Protein AF-A0A3N5X330-F1 (afdb_monomer_lite)

Radius of gyration: 20.73 Å; chains: 1; bounding box: 50×59×48 Å

Foldseek 3Di:
DDDDLVRVLCVVCVVVVNNVCPPHDSVNSSVVVVVVVLVVCLVPVPPPPDDDDDDDAQDFKDFADPPDDDDPFDDDPSHTAAEDEPVRQCVVPVPQVRAADDFHHWYCPDPDNGMIGTGHGHHDDPDPDDDDDDDDDDDDPDPPPDDVPDDDDDDDDDDDPDD

Secondary structure (DSSP, 8-state):
-PPPHHHHHHHHHHHHT-TT-SSS-HHHHHHHHHHHHHHHHHHH----S--PPPP-TT--EEEPPTT-------EETTEEPEE--HHHHHHH-TTTTT-BSS--EEE-SSS-TTEEEEESBPP--S--------S--PPPS-STT--TT--S-SS-PPP-TT-

pLDDT: mean 78.52, std 21.02, range [30.45, 97.88]

Structure (mmCIF, N/CA/C/O backbone):
data_AF-A0A3N5X330-F1
#
_entry.id   AF-A0A3N5X330-F1
#
loop_
_atom_site.group_PDB
_atom_site.id
_atom_site.type_symbol
_atom_site.label_atom_id
_atom_site.label_alt_id
_atom_site.label_comp_id
_atom_site.label_asym_id
_atom_site.label_entity_id
_atom_site.label_seq_id
_atom_site.pdbx_PDB_ins_code
_atom_site.Cartn_x
_atom_site.Cartn_y
_atom_site.Cartn_z
_atom_site.occupancy
_atom_site.B_iso_or_equiv
_atom_site.auth_seq_id
_atom_site.auth_comp_id
_atom_site.auth_asym_id
_atom_site.auth_atom_id
_atom_site.pdbx_PDB_model_num
ATOM 1 N N . MET A 1 1 ? 16.629 -20.108 -6.689 1.00 65.19 1 MET A N 1
ATOM 2 C CA . MET A 1 1 ? 17.130 -18.739 -6.446 1.00 65.19 1 MET A CA 1
ATOM 3 C C . MET A 1 1 ? 16.059 -17.773 -6.936 1.00 65.19 1 MET A C 1
ATOM 5 O O . MET A 1 1 ? 15.653 -17.908 -8.088 1.00 65.19 1 MET A O 1
ATOM 9 N N . ALA A 1 2 ? 15.526 -16.904 -6.072 1.00 79.00 2 ALA A N 1
ATOM 10 C CA . ALA A 1 2 ? 14.508 -15.931 -6.476 1.00 79.00 2 ALA A CA 1
ATOM 11 C C . ALA A 1 2 ? 15.116 -14.940 -7.482 1.00 79.00 2 ALA A C 1
ATOM 13 O O . ALA A 1 2 ? 16.243 -14.480 -7.296 1.00 79.00 2 ALA A O 1
ATOM 14 N N . LYS A 1 3 ? 14.410 -14.654 -8.580 1.00 87.56 3 LYS A N 1
ATOM 15 C CA . LYS A 1 3 ? 14.860 -13.654 -9.558 1.00 87.56 3 LYS A CA 1
ATOM 16 C C . LYS A 1 3 ? 14.575 -12.264 -9.002 1.00 87.56 3 LYS A C 1
ATOM 18 O O . LYS A 1 3 ? 13.489 -12.033 -8.481 1.00 87.56 3 LYS A O 1
ATOM 23 N N . SER A 1 4 ? 15.521 -11.338 -9.155 1.00 92.94 4 SER A N 1
ATOM 24 C CA . SER A 1 4 ? 15.270 -9.938 -8.809 1.00 92.94 4 SER A CA 1
ATOM 25 C C . SER A 1 4 ? 14.202 -9.333 -9.724 1.00 92.94 4 SER A C 1
ATOM 27 O O . SER A 1 4 ? 14.041 -9.757 -10.874 1.00 92.94 4 SER A O 1
ATOM 29 N N . ARG A 1 5 ? 13.504 -8.304 -9.235 1.00 91.19 5 ARG A N 1
ATOM 30 C CA . ARG A 1 5 ? 12.479 -7.577 -9.999 1.00 91.19 5 ARG A CA 1
ATOM 31 C C . ARG A 1 5 ? 13.014 -7.048 -11.334 1.00 91.19 5 ARG A C 1
ATOM 33 O O . ARG A 1 5 ? 12.440 -7.334 -12.379 1.00 91.19 5 ARG A O 1
ATOM 40 N N . LEU A 1 6 ? 14.195 -6.425 -11.315 1.00 93.88 6 LEU A N 1
ATOM 41 C CA . LEU A 1 6 ? 14.893 -5.955 -12.518 1.00 93.88 6 LEU A CA 1
ATOM 42 C C . LEU A 1 6 ? 15.171 -7.086 -13.527 1.00 93.88 6 LEU A C 1
ATOM 44 O O . LEU A 1 6 ? 15.053 -6.903 -14.741 1.00 93.88 6 LEU A O 1
ATOM 48 N N . THR A 1 7 ? 15.505 -8.285 -13.034 1.00 96.31 7 THR A N 1
ATOM 49 C CA . THR A 1 7 ? 15.717 -9.463 -13.890 1.00 96.31 7 THR A CA 1
ATOM 50 C C . THR A 1 7 ? 14.420 -9.899 -14.569 1.00 96.31 7 THR A C 1
ATOM 52 O O . THR A 1 7 ? 14.443 -10.269 -15.744 1.00 96.31 7 THR A O 1
ATOM 55 N N . LEU A 1 8 ? 13.294 -9.868 -13.851 1.00 95.88 8 LEU A N 1
ATOM 56 C CA . LEU A 1 8 ? 11.980 -10.200 -14.404 1.00 95.88 8 LEU A CA 1
ATOM 57 C C . LEU A 1 8 ? 11.537 -9.167 -15.442 1.00 95.88 8 LEU A C 1
ATOM 59 O O . LEU A 1 8 ? 11.194 -9.558 -16.555 1.00 95.88 8 LEU A O 1
ATOM 63 N N . GLN A 1 9 ? 11.644 -7.874 -15.132 1.00 96.81 9 GLN A N 1
ATOM 64 C CA . GLN A 1 9 ? 11.350 -6.781 -16.064 1.00 96.81 9 GLN A CA 1
ATOM 65 C C . GLN A 1 9 ? 12.150 -6.923 -17.367 1.00 96.81 9 GLN A C 1
ATOM 67 O O . GLN A 1 9 ? 11.576 -6.942 -18.456 1.00 96.81 9 GLN A O 1
ATOM 72 N N . THR A 1 10 ? 13.467 -7.134 -17.266 1.00 96.94 10 THR A N 1
ATOM 73 C CA . THR A 1 10 ? 14.341 -7.340 -18.435 1.00 96.94 10 THR A CA 1
ATOM 74 C C . THR A 1 10 ? 13.908 -8.552 -19.268 1.00 96.94 10 THR A C 1
ATOM 76 O O . THR A 1 10 ? 13.980 -8.534 -20.497 1.00 96.94 10 THR A O 1
ATOM 79 N N . GLN A 1 11 ? 13.456 -9.631 -18.620 1.00 97.25 11 GLN A N 1
ATOM 80 C CA . GLN A 1 11 ? 12.961 -10.823 -19.312 1.00 97.25 11 GLN A CA 1
ATOM 81 C C . GLN A 1 11 ? 11.627 -10.574 -20.020 1.00 97.25 11 GLN A C 1
ATOM 83 O O . GLN A 1 11 ? 11.446 -11.079 -21.127 1.00 97.25 11 GLN A O 1
ATOM 88 N N . VAL A 1 12 ? 10.721 -9.803 -19.415 1.00 96.69 12 VAL A N 1
ATOM 89 C CA . VAL A 1 12 ? 9.441 -9.425 -20.027 1.00 96.69 12 VAL A CA 1
ATOM 90 C C . VAL A 1 12 ? 9.676 -8.556 -21.258 1.00 96.69 12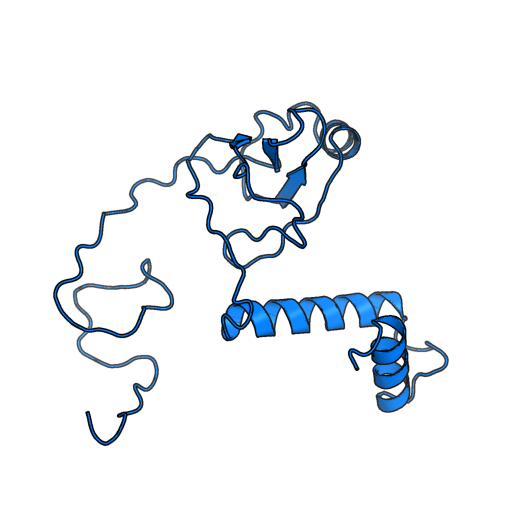 VAL A C 1
ATOM 92 O O . VAL A 1 12 ? 9.249 -8.942 -22.342 1.00 96.69 12 VAL A O 1
ATOM 95 N N . LEU A 1 13 ? 10.448 -7.470 -21.137 1.00 96.50 13 LEU A N 1
ATOM 96 C CA . LEU A 1 13 ? 10.772 -6.584 -22.265 1.00 96.50 13 LEU A CA 1
ATOM 97 C C . LEU A 1 13 ? 11.444 -7.342 -23.417 1.00 96.50 13 LEU A C 1
ATOM 99 O O . LEU A 1 13 ? 11.105 -7.151 -24.582 1.00 96.50 13 LEU A O 1
ATOM 103 N N . ARG A 1 14 ? 12.340 -8.286 -23.100 1.00 97.88 14 ARG A N 1
ATOM 104 C CA . ARG A 1 14 ? 12.950 -9.164 -24.106 1.00 97.88 14 ARG A CA 1
ATOM 105 C C . ARG A 1 14 ? 11.929 -10.045 -24.823 1.00 97.88 14 ARG A C 1
ATOM 107 O O . ARG A 1 14 ? 12.042 -10.222 -26.030 1.00 97.88 14 ARG A O 1
ATOM 114 N N . ARG A 1 15 ? 10.955 -10.612 -24.105 1.00 97.50 15 ARG A N 1
ATOM 115 C CA . ARG A 1 15 ? 9.898 -11.451 -24.700 1.00 97.50 15 ARG A CA 1
ATOM 116 C C . ARG A 1 15 ? 8.916 -10.648 -25.546 1.00 97.50 15 ARG A C 1
ATOM 118 O O . ARG A 1 15 ? 8.412 -11.182 -26.525 1.00 97.50 15 ARG A O 1
ATOM 125 N N . LEU A 1 16 ? 8.681 -9.392 -25.182 1.00 96.75 16 LEU A N 1
ATOM 126 C CA . LEU A 1 16 ? 7.878 -8.451 -25.962 1.00 96.75 16 LEU A CA 1
ATOM 127 C C . LEU A 1 16 ? 8.627 -7.904 -27.190 1.00 96.75 16 LEU A C 1
ATOM 129 O O . LEU A 1 16 ? 8.013 -7.263 -28.033 1.00 96.75 16 LEU A O 1
ATOM 133 N N . GLY A 1 17 ? 9.935 -8.158 -27.308 1.00 97.62 17 GLY A N 1
ATOM 134 C CA . GLY A 1 17 ? 10.764 -7.618 -28.387 1.00 97.62 17 GLY A CA 1
ATOM 135 C C . GLY A 1 17 ? 11.094 -6.131 -28.232 1.00 97.62 17 GLY A C 1
ATOM 136 O O . GLY A 1 17 ? 11.574 -5.523 -29.181 1.00 97.62 17 GLY A O 1
ATOM 137 N N . ASP A 1 18 ? 10.880 -5.552 -27.047 1.00 97.38 18 ASP A N 1
ATOM 138 C CA . ASP A 1 18 ? 11.038 -4.120 -26.781 1.00 97.38 18 ASP A CA 1
ATOM 139 C C . ASP A 1 18 ? 12.134 -3.842 -25.742 1.00 97.38 18 ASP A C 1
ATOM 141 O O . ASP A 1 18 ? 11.959 -3.134 -24.754 1.00 97.38 18 ASP A O 1
ATOM 145 N N . THR A 1 19 ? 13.319 -4.422 -25.941 1.00 96.56 19 THR A N 1
ATOM 146 C CA . THR A 1 19 ? 14.456 -4.204 -25.026 1.00 96.56 19 THR A CA 1
ATOM 147 C C . THR A 1 19 ? 14.945 -2.756 -25.002 1.00 96.56 19 THR A C 1
ATOM 149 O O . THR A 1 19 ? 15.630 -2.370 -24.059 1.00 96.56 19 THR A O 1
ATOM 152 N N . ALA A 1 20 ? 14.619 -1.973 -26.035 1.00 96.62 20 ALA A N 1
ATOM 153 C CA . ALA A 1 20 ? 14.934 -0.551 -26.123 1.00 96.62 20 ALA A CA 1
ATOM 154 C C . ALA A 1 20 ? 13.900 0.344 -25.416 1.00 96.62 20 ALA A C 1
ATOM 156 O O . ALA A 1 20 ? 14.135 1.546 -25.334 1.00 96.62 20 ALA A O 1
ATOM 157 N N . GLN A 1 21 ? 12.797 -0.226 -24.904 1.00 96.69 21 GLN A N 1
ATOM 158 C CA . GLN A 1 21 ? 11.701 0.506 -24.255 1.00 96.69 21 GLN A CA 1
ATOM 159 C C . GLN A 1 21 ? 11.099 1.594 -25.158 1.00 96.69 21 GLN A C 1
ATOM 161 O O . GLN A 1 21 ? 10.858 2.725 -24.742 1.00 96.69 21 GLN A O 1
ATOM 166 N N . SER A 1 22 ? 10.919 1.256 -26.434 1.00 97.12 22 SER A N 1
ATOM 167 C CA . SER A 1 22 ? 10.370 2.142 -27.463 1.00 97.12 22 SER A CA 1
ATOM 168 C C . SER A 1 22 ? 8.845 2.239 -27.418 1.00 97.12 22 SER A C 1
ATOM 170 O O . SER A 1 22 ? 8.289 3.243 -27.859 1.00 97.12 22 SER A O 1
ATOM 172 N N . ILE A 1 23 ? 8.182 1.208 -26.889 1.00 97.44 23 ILE A N 1
ATOM 173 C CA . ILE A 1 23 ? 6.727 1.127 -26.740 1.00 97.44 23 ILE A CA 1
ATOM 174 C C . ILE A 1 23 ? 6.371 1.082 -25.254 1.00 97.44 23 ILE A C 1
ATOM 176 O O . ILE A 1 23 ? 5.531 1.853 -24.805 1.00 97.44 23 ILE A O 1
ATOM 180 N N . TRP A 1 24 ? 7.033 0.203 -24.501 1.00 96.75 24 TRP A N 1
ATOM 181 C CA . TRP A 1 24 ? 6.781 -0.062 -23.091 1.00 96.75 24 TRP A CA 1
ATOM 182 C C . TRP A 1 24 ? 7.941 0.434 -22.247 1.00 96.75 24 TRP A C 1
ATOM 184 O O . TRP A 1 24 ? 9.089 0.013 -22.417 1.00 96.75 24 TRP A O 1
ATOM 194 N N . THR A 1 25 ? 7.639 1.282 -21.272 1.00 97.06 25 THR A N 1
ATOM 195 C CA . THR A 1 25 ? 8.659 1.715 -20.314 1.00 97.06 25 THR A CA 1
ATOM 196 C C . THR A 1 25 ? 8.889 0.644 -19.250 1.00 97.06 25 THR A C 1
ATOM 198 O O . THR A 1 25 ? 7.996 -0.134 -18.911 1.00 97.06 25 THR A O 1
ATOM 201 N N . GLY A 1 26 ? 10.084 0.615 -18.659 1.00 94.75 26 GLY A N 1
ATOM 202 C CA . GLY A 1 26 ? 10.360 -0.267 -17.525 1.00 94.75 26 GLY A CA 1
ATOM 203 C C . GLY A 1 26 ? 9.383 -0.046 -16.364 1.00 94.75 26 GLY A C 1
ATOM 204 O O . GLY A 1 26 ? 8.867 -1.015 -15.807 1.00 94.75 26 GLY A O 1
ATOM 205 N N . ALA A 1 27 ? 9.071 1.216 -16.051 1.00 95.00 27 ALA A N 1
ATOM 206 C CA . ALA A 1 27 ? 8.141 1.574 -14.981 1.00 95.00 27 ALA A CA 1
ATOM 207 C C . ALA A 1 27 ? 6.737 0.992 -15.210 1.00 95.00 27 ALA A C 1
ATOM 209 O O . ALA A 1 27 ? 6.131 0.455 -14.289 1.00 95.00 27 ALA A O 1
ATOM 210 N N . GLU A 1 28 ? 6.244 1.036 -16.445 1.00 96.25 28 GLU A N 1
ATOM 211 C CA . GLU A 1 28 ? 4.949 0.464 -16.814 1.00 96.25 28 GLU A CA 1
ATOM 212 C C . GLU A 1 28 ? 4.936 -1.066 -16.681 1.00 96.25 28 GLU A C 1
ATOM 214 O O . GLU A 1 28 ? 4.032 -1.636 -16.072 1.00 96.25 28 GLU A O 1
ATOM 219 N N . ILE A 1 29 ? 5.990 -1.746 -17.144 1.00 96.81 29 ILE A N 1
ATOM 220 C CA . ILE A 1 29 ? 6.134 -3.196 -16.941 1.00 96.81 29 ILE A CA 1
ATOM 221 C C . ILE A 1 29 ? 6.196 -3.551 -15.452 1.00 96.81 29 ILE A C 1
ATOM 223 O O . ILE A 1 29 ? 5.651 -4.576 -15.041 1.00 96.81 29 ILE A O 1
ATOM 227 N N . ASP A 1 30 ? 6.837 -2.720 -14.630 1.00 95.06 30 ASP A N 1
ATOM 228 C CA . ASP A 1 30 ? 6.867 -2.921 -13.183 1.00 95.06 30 ASP A CA 1
ATOM 229 C C . ASP A 1 30 ? 5.474 -2.830 -12.555 1.00 95.06 30 ASP A C 1
ATOM 231 O O . ASP A 1 30 ? 5.194 -3.607 -11.639 1.00 95.06 30 ASP A O 1
ATOM 235 N N . VAL A 1 31 ? 4.606 -1.936 -13.038 1.00 92.38 31 VAL A N 1
ATOM 236 C CA . VAL A 1 31 ? 3.204 -1.855 -12.598 1.00 92.38 31 VAL A CA 1
ATOM 237 C C . VAL A 1 31 ? 2.471 -3.149 -12.944 1.00 92.38 31 VAL A C 1
ATOM 239 O O . VAL A 1 31 ? 1.915 -3.783 -12.051 1.00 92.38 31 VAL A O 1
ATOM 242 N N . TYR A 1 32 ? 2.565 -3.633 -14.184 1.00 94.75 32 TYR A N 1
ATOM 243 C CA . TYR A 1 32 ? 1.887 -4.875 -14.579 1.00 94.75 32 TYR A CA 1
ATOM 244 C C . TYR A 1 32 ? 2.407 -6.117 -13.855 1.00 94.75 32 TYR A C 1
ATOM 246 O O . TYR A 1 32 ? 1.638 -7.019 -13.519 1.00 94.75 32 TYR A O 1
ATOM 254 N N . LEU A 1 33 ? 3.713 -6.184 -13.585 1.00 94.19 33 LEU A N 1
ATOM 255 C CA . LEU A 1 33 ? 4.285 -7.259 -12.774 1.00 94.19 33 LEU A CA 1
ATOM 256 C C . LEU A 1 33 ? 3.733 -7.237 -11.346 1.00 94.19 33 LEU A C 1
ATOM 258 O O . LEU A 1 33 ? 3.467 -8.299 -10.780 1.00 94.19 33 LEU A O 1
ATOM 262 N N . GLN A 1 34 ? 3.550 -6.044 -10.776 1.00 90.62 34 GLN A N 1
ATOM 263 C CA . GLN A 1 34 ? 2.955 -5.871 -9.457 1.00 90.62 34 GLN A CA 1
ATOM 264 C C . GLN A 1 34 ? 1.486 -6.299 -9.447 1.00 90.62 34 GLN A C 1
ATOM 266 O O . GLN A 1 34 ? 1.105 -7.110 -8.609 1.00 90.62 34 GLN A O 1
ATOM 271 N N . GLU A 1 35 ? 0.693 -5.823 -10.406 1.00 90.12 35 GLU A N 1
ATOM 272 C CA . GLU A 1 35 ? -0.721 -6.185 -10.545 1.00 90.12 35 GLU A CA 1
ATOM 273 C C . GLU A 1 35 ? -0.900 -7.694 -10.728 1.00 90.12 35 GLU A C 1
ATOM 275 O O . GLU A 1 35 ? -1.716 -8.311 -10.049 1.00 90.12 35 GLU A O 1
ATOM 280 N N . GLY A 1 36 ? -0.094 -8.320 -11.590 1.00 90.81 36 GLY A N 1
ATOM 281 C CA . GLY A 1 36 ? -0.125 -9.767 -11.790 1.00 90.81 36 GLY A CA 1
ATOM 282 C C . GLY A 1 36 ? 0.228 -10.549 -10.523 1.00 90.81 36 GLY A C 1
ATOM 283 O O . GLY A 1 36 ? -0.408 -11.562 -10.228 1.00 90.81 36 GLY A O 1
ATOM 284 N N . TYR A 1 37 ? 1.208 -10.076 -9.749 1.00 89.12 37 TYR A N 1
ATOM 285 C CA . TYR A 1 37 ? 1.544 -10.659 -8.449 1.00 89.12 37 TYR A CA 1
ATOM 286 C C . TYR A 1 37 ? 0.403 -10.509 -7.438 1.00 89.12 37 TYR A C 1
ATOM 288 O O . TYR A 1 37 ? 0.056 -11.476 -6.754 1.00 89.12 37 TYR A O 1
ATOM 296 N N . ASP A 1 38 ? -0.202 -9.326 -7.356 1.00 84.50 38 ASP A N 1
ATOM 297 C CA . ASP A 1 38 ? -1.287 -9.043 -6.422 1.00 84.50 38 ASP A CA 1
ATOM 298 C C . ASP A 1 38 ? -2.535 -9.872 -6.763 1.00 84.50 38 ASP A C 1
ATOM 300 O O . ASP A 1 38 ? -3.064 -10.552 -5.882 1.00 84.50 38 ASP A O 1
ATOM 304 N N . LEU A 1 39 ? -2.917 -9.942 -8.043 1.00 85.31 39 LEU A N 1
ATOM 305 C CA . LEU A 1 39 ? -4.013 -10.785 -8.533 1.00 85.31 39 LEU A CA 1
ATOM 306 C C . LEU A 1 39 ? -3.769 -12.270 -8.264 1.00 85.31 39 LEU A C 1
ATOM 308 O O . LEU A 1 39 ? -4.661 -12.960 -7.771 1.00 85.31 39 LEU A O 1
ATOM 312 N N . LEU A 1 40 ? -2.567 -12.774 -8.566 1.00 87.19 40 LEU A N 1
ATOM 313 C CA . LEU A 1 40 ? -2.213 -14.168 -8.292 1.00 87.19 40 LEU A CA 1
ATOM 314 C C . LEU A 1 40 ? -2.351 -14.465 -6.802 1.00 87.19 40 LEU A C 1
ATOM 316 O O . LEU A 1 40 ? -2.910 -15.492 -6.418 1.00 87.19 40 LEU A O 1
ATOM 320 N N . THR A 1 41 ? -1.851 -13.562 -5.967 1.00 83.94 41 THR A N 1
ATOM 321 C CA . THR A 1 41 ? -1.860 -13.751 -4.525 1.00 83.94 41 THR A CA 1
ATOM 322 C C . THR A 1 41 ? -3.270 -13.727 -3.953 1.00 83.94 41 THR A C 1
ATOM 324 O O . THR A 1 41 ? -3.609 -14.619 -3.180 1.00 83.94 41 THR A O 1
ATOM 327 N N . ALA A 1 42 ? -4.096 -12.762 -4.358 1.00 77.06 42 ALA A N 1
ATOM 328 C CA . ALA A 1 42 ? -5.494 -12.681 -3.947 1.00 77.06 42 ALA A CA 1
ATOM 329 C C . ALA A 1 42 ? -6.279 -13.926 -4.397 1.00 77.06 42 ALA A C 1
ATOM 331 O O . ALA A 1 42 ? -6.985 -14.548 -3.611 1.00 77.06 42 ALA A O 1
ATOM 332 N N . ALA A 1 43 ? -6.090 -14.366 -5.646 1.00 80.62 43 ALA A N 1
ATOM 333 C CA . ALA A 1 43 ? -6.830 -15.498 -6.200 1.00 80.62 43 ALA A CA 1
ATOM 334 C C . ALA A 1 43 ? -6.454 -16.858 -5.586 1.00 80.62 43 ALA A C 1
ATOM 336 O O . ALA A 1 43 ? -7.276 -17.781 -5.585 1.00 80.62 43 ALA A O 1
ATOM 337 N N . THR A 1 44 ? -5.208 -17.012 -5.130 1.00 82.00 44 THR A N 1
ATOM 338 C CA . THR A 1 44 ? -4.672 -18.297 -4.649 1.00 82.00 44 THR A CA 1
ATOM 339 C C . THR A 1 44 ? -4.532 -18.383 -3.136 1.00 82.00 44 THR A C 1
ATOM 341 O O . THR A 1 44 ? -4.431 -19.493 -2.621 1.00 82.00 44 THR A O 1
ATOM 344 N N . GLY A 1 45 ? -4.481 -17.251 -2.428 1.00 78.38 45 GLY A N 1
ATOM 345 C CA . GLY A 1 45 ? -4.127 -17.225 -1.008 1.00 78.38 45 GLY A CA 1
ATOM 346 C C . GLY A 1 45 ? -2.725 -17.785 -0.736 1.00 78.38 45 GLY A C 1
ATOM 347 O O . GLY A 1 45 ? -2.468 -18.300 0.347 1.00 78.38 45 GLY A O 1
ATOM 348 N N . ILE A 1 46 ? -1.818 -17.748 -1.724 1.00 79.94 46 ILE A N 1
ATOM 349 C CA . ILE A 1 46 ? -0.493 -18.389 -1.622 1.00 79.94 46 ILE A CA 1
ATOM 350 C C . ILE A 1 46 ? 0.448 -17.699 -0.627 1.00 79.94 46 ILE A C 1
ATOM 352 O O . ILE A 1 46 ? 1.491 -18.249 -0.282 1.00 79.94 46 ILE A O 1
ATOM 356 N N . LEU A 1 47 ? 0.095 -16.508 -0.143 1.00 75.94 47 LEU A N 1
ATOM 357 C CA . LEU A 1 47 ? 0.789 -15.926 0.996 1.00 75.94 47 LEU A CA 1
ATOM 358 C C . LEU A 1 47 ? 0.296 -16.590 2.273 1.00 75.94 47 LEU A C 1
ATOM 360 O O . LEU A 1 47 ? -0.801 -16.320 2.753 1.00 75.94 47 LEU A O 1
ATOM 364 N N . TRP A 1 48 ? 1.140 -17.459 2.808 1.00 71.12 48 TRP A N 1
ATOM 365 C CA . TRP A 1 48 ? 0.839 -18.231 4.006 1.00 71.12 48 TRP A CA 1
ATOM 366 C C . TRP A 1 48 ? 1.029 -17.424 5.299 1.00 71.12 48 TRP A C 1
ATOM 368 O O . TRP A 1 48 ? 0.333 -17.682 6.274 1.00 71.12 48 TRP A O 1
ATOM 378 N N . ASP A 1 49 ? 1.882 -16.395 5.280 1.00 74.44 49 ASP A N 1
ATOM 379 C CA . ASP A 1 49 ? 2.161 -15.523 6.431 1.00 74.44 49 ASP A CA 1
ATOM 380 C C . ASP A 1 49 ? 1.337 -14.226 6.379 1.00 74.44 49 ASP A C 1
ATOM 382 O O . ASP A 1 49 ? 1.861 -13.112 6.411 1.00 74.44 49 ASP A O 1
ATOM 386 N N . GLN A 1 50 ? 0.016 -14.363 6.265 1.00 76.25 50 GLN A N 1
ATOM 387 C CA . GLN A 1 50 ? -0.912 -13.235 6.347 1.00 76.25 50 GLN A CA 1
ATOM 388 C C . GLN A 1 50 ? -1.491 -13.114 7.752 1.00 76.25 50 GLN A C 1
ATOM 390 O O . GLN A 1 50 ? -1.903 -14.099 8.365 1.00 76.25 50 GLN A O 1
ATOM 395 N N . ARG A 1 51 ? -1.579 -11.880 8.249 1.00 80.25 51 ARG A N 1
ATOM 396 C CA . ARG A 1 51 ? -2.327 -11.566 9.465 1.00 80.25 51 ARG A CA 1
ATOM 397 C C . ARG A 1 51 ? -3.484 -10.649 9.133 1.00 80.25 51 ARG A C 1
ATOM 399 O O . ARG A 1 51 ? -3.300 -9.602 8.521 1.00 80.25 51 ARG A O 1
ATOM 406 N N . TYR A 1 52 ? -4.663 -11.057 9.576 1.00 81.69 52 TYR A N 1
ATOM 407 C CA . TYR A 1 52 ? -5.885 -10.290 9.423 1.00 81.69 52 TYR A CA 1
ATOM 408 C C . TYR A 1 52 ? -6.070 -9.401 10.649 1.00 81.69 52 TYR A C 1
ATOM 410 O O . TYR A 1 52 ? -6.095 -9.886 11.782 1.00 81.69 52 TYR A O 1
ATOM 418 N N . LEU A 1 53 ? -6.186 -8.098 10.413 1.00 82.06 53 LEU A N 1
ATOM 419 C CA . LEU A 1 53 ? -6.666 -7.149 11.407 1.00 82.06 53 LEU A CA 1
ATOM 420 C C . LEU A 1 53 ? -8.163 -6.973 11.168 1.00 82.06 53 LEU A C 1
ATOM 422 O O . LEU A 1 53 ? -8.576 -6.660 10.053 1.00 82.06 53 LEU A O 1
ATOM 426 N N . ASN A 1 54 ? -8.972 -7.208 12.201 1.00 81.00 54 ASN A N 1
ATOM 427 C CA . ASN A 1 54 ? -10.410 -6.981 12.110 1.00 81.00 54 ASN A CA 1
ATOM 428 C C . ASN A 1 54 ? -10.659 -5.488 11.962 1.00 81.00 54 ASN A C 1
ATOM 430 O O . ASN A 1 54 ? -10.320 -4.717 12.863 1.00 81.00 54 ASN A O 1
ATOM 434 N N . ASP A 1 55 ? -11.256 -5.096 10.843 1.00 83.81 55 ASP A N 1
ATOM 435 C CA . ASP A 1 55 ? -11.602 -3.706 10.650 1.00 83.81 55 ASP A CA 1
ATOM 436 C C . ASP A 1 55 ? -12.747 -3.263 11.556 1.00 83.81 55 ASP A C 1
ATOM 438 O O . ASP A 1 55 ? -13.732 -3.981 11.745 1.00 83.81 55 ASP A O 1
ATOM 442 N N . VAL A 1 56 ? -12.628 -2.043 12.072 1.00 84.19 56 VAL A N 1
ATOM 443 C CA . VAL A 1 56 ? -13.673 -1.374 12.831 1.00 84.19 56 VAL A CA 1
ATOM 444 C C . VAL A 1 56 ? -14.057 -0.081 12.117 1.00 84.19 56 VAL A C 1
ATOM 446 O O . VAL A 1 56 ? -13.228 0.777 11.79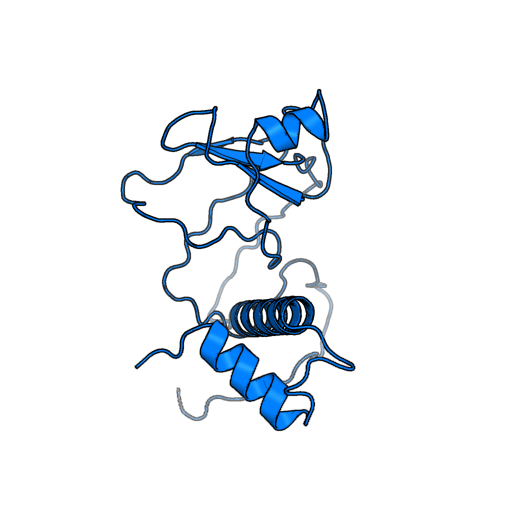7 1.00 84.19 56 VAL A O 1
ATOM 449 N N . ALA A 1 57 ? -15.360 0.080 11.903 1.00 84.38 57 ALA A N 1
ATOM 450 C CA . ALA A 1 57 ? -15.915 1.292 11.329 1.00 84.38 57 ALA A CA 1
ATOM 451 C C . ALA A 1 57 ? -15.557 2.528 12.162 1.00 84.38 57 ALA A C 1
ATOM 453 O O . ALA A 1 57 ? -15.583 2.494 13.392 1.00 84.38 57 ALA A O 1
ATOM 454 N N . ASN A 1 58 ? -15.279 3.643 11.487 1.00 86.69 58 ASN A N 1
ATOM 455 C CA . ASN A 1 58 ? -14.836 4.892 12.114 1.00 86.69 58 ASN A CA 1
ATOM 456 C C . ASN A 1 58 ? -13.503 4.786 12.895 1.00 86.69 58 ASN A C 1
ATOM 458 O O . ASN A 1 58 ? -13.157 5.710 13.630 1.00 86.69 58 ASN A O 1
ATOM 462 N N . GLN A 1 59 ? -12.730 3.707 12.725 1.00 89.62 59 GLN A N 1
ATOM 463 C CA . GLN A 1 59 ? -11.409 3.544 13.334 1.00 89.62 59 GLN A CA 1
ATOM 464 C C . GLN A 1 59 ? -10.300 3.666 12.281 1.00 89.62 59 GLN A C 1
ATOM 466 O O . GLN A 1 59 ? -10.208 2.871 11.339 1.00 89.62 59 GLN A O 1
ATOM 471 N N . ALA A 1 60 ? -9.434 4.665 12.464 1.00 91.69 60 ALA A N 1
ATOM 472 C CA . ALA A 1 60 ? -8.265 4.894 11.614 1.00 91.69 60 ALA A CA 1
ATOM 473 C C . ALA A 1 60 ? -7.022 4.123 12.076 1.00 91.69 60 ALA A C 1
ATOM 475 O O . ALA A 1 60 ? -6.213 3.728 11.241 1.00 91.69 60 ALA A O 1
ATOM 476 N N . LEU A 1 61 ? -6.862 3.942 13.391 1.00 94.25 61 LEU A N 1
ATOM 477 C CA . LEU A 1 61 ? -5.640 3.437 14.020 1.00 94.25 61 LEU A CA 1
ATOM 478 C C . LEU A 1 61 ? -5.792 1.992 14.478 1.00 94.25 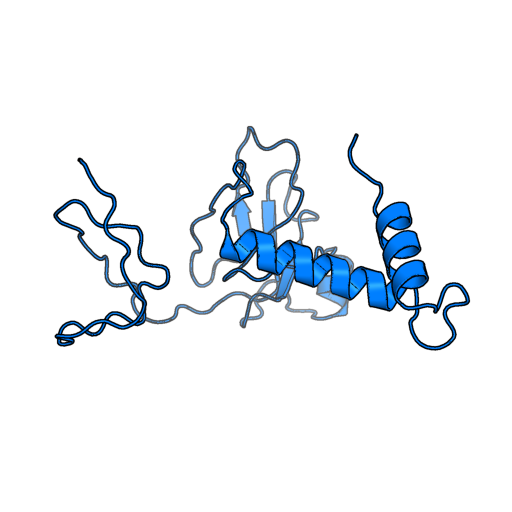61 LEU A C 1
ATOM 480 O O . LEU A 1 61 ? -6.773 1.648 15.134 1.00 94.25 61 LEU A O 1
ATOM 484 N N . TYR A 1 62 ? -4.783 1.177 14.199 1.00 92.25 62 TYR A N 1
ATOM 485 C CA . TYR A 1 62 ? -4.719 -0.227 14.580 1.00 92.25 62 TYR A CA 1
ATOM 486 C C . TYR A 1 62 ? -3.416 -0.508 15.310 1.00 92.25 62 TYR A C 1
ATOM 488 O O . TYR A 1 62 ? -2.354 -0.022 14.917 1.00 92.25 62 TYR A O 1
ATOM 496 N N . ASP A 1 63 ? -3.511 -1.300 16.371 1.00 92.31 63 ASP A N 1
ATOM 497 C CA . ASP A 1 63 ? -2.348 -1.850 17.050 1.00 92.31 63 ASP A CA 1
ATOM 498 C C . ASP A 1 63 ? -1.783 -3.015 16.247 1.00 92.31 63 ASP A C 1
ATOM 500 O O . ASP A 1 63 ? -2.491 -3.966 15.906 1.00 92.31 63 ASP A O 1
ATOM 504 N N . LEU A 1 64 ? -0.492 -2.926 15.945 1.00 88.62 64 LEU A N 1
ATOM 505 C CA . LEU A 1 64 ? 0.252 -4.020 15.351 1.00 88.62 64 LEU A CA 1
ATOM 506 C C . LEU A 1 64 ? 0.666 -5.019 16.442 1.00 88.62 64 LEU A C 1
ATOM 508 O O . LEU A 1 64 ? 1.036 -4.598 17.541 1.00 88.62 64 LEU A O 1
ATOM 512 N N . PRO A 1 65 ? 0.642 -6.332 16.155 1.00 86.12 65 PRO A N 1
ATOM 513 C CA . PRO A 1 65 ? 1.085 -7.350 17.102 1.00 86.12 65 PRO A CA 1
ATOM 514 C C . PRO A 1 65 ? 2.530 -7.143 17.573 1.00 86.12 65 PRO A C 1
ATOM 516 O O . PRO A 1 65 ? 3.396 -6.728 16.803 1.00 86.12 65 PRO A O 1
ATOM 519 N N . ASP A 1 66 ? 2.817 -7.504 18.824 1.00 88.94 66 ASP A N 1
ATOM 520 C CA . ASP A 1 66 ? 4.147 -7.314 19.419 1.00 88.94 66 ASP A CA 1
ATOM 521 C C . ASP A 1 66 ? 5.248 -8.193 18.812 1.00 88.94 66 ASP A C 1
ATOM 523 O O . ASP A 1 66 ? 6.435 -7.896 18.952 1.00 88.94 66 ASP A O 1
ATOM 527 N N . ASP A 1 67 ? 4.862 -9.270 18.140 1.00 86.31 67 ASP A N 1
ATOM 528 C CA . ASP A 1 67 ? 5.739 -10.192 17.425 1.00 86.31 67 ASP A CA 1
ATOM 529 C C . ASP A 1 67 ? 5.841 -9.875 15.923 1.00 86.31 67 ASP A C 1
ATOM 531 O O . ASP A 1 67 ? 6.510 -10.603 15.188 1.00 86.31 67 ASP A O 1
ATOM 535 N N . LEU A 1 68 ? 5.202 -8.794 15.456 1.00 85.38 68 LEU A N 1
ATOM 536 C CA . LEU A 1 68 ? 5.367 -8.306 14.093 1.00 85.38 68 LEU A CA 1
ATOM 537 C C . LEU A 1 68 ? 6.677 -7.518 13.983 1.00 85.38 68 LEU A C 1
ATOM 539 O O . LEU A 1 68 ? 6.820 -6.432 14.548 1.00 85.38 68 LEU A O 1
ATOM 543 N N . TRP A 1 69 ? 7.627 -8.077 13.237 1.00 84.50 69 TRP A N 1
ATOM 544 C CA . TRP A 1 69 ? 8.946 -7.477 13.009 1.00 84.50 69 TRP A CA 1
ATOM 545 C C . TRP A 1 69 ? 9.036 -6.712 11.696 1.00 84.50 69 TRP A C 1
ATOM 547 O O . TRP A 1 69 ? 9.710 -5.690 11.616 1.00 84.50 69 TRP A O 1
ATOM 557 N N . GLU A 1 70 ? 8.357 -7.214 10.672 1.00 83.44 70 GLU A N 1
ATOM 558 C CA . GLU A 1 70 ? 8.389 -6.663 9.328 1.00 83.44 70 GLU A CA 1
ATOM 559 C C . GLU A 1 70 ? 7.007 -6.805 8.701 1.00 83.44 70 GLU A C 1
ATOM 561 O O . GLU A 1 70 ? 6.311 -7.801 8.901 1.00 83.44 70 GLU A O 1
ATOM 566 N N . MET A 1 71 ? 6.611 -5.787 7.945 1.00 86.38 71 MET A N 1
ATOM 567 C CA . MET A 1 71 ? 5.361 -5.774 7.206 1.00 86.38 71 MET A CA 1
ATOM 568 C C . MET A 1 71 ? 5.671 -5.469 5.746 1.00 86.38 71 MET A C 1
ATOM 570 O O . MET A 1 71 ? 6.011 -4.343 5.395 1.00 86.38 71 MET A O 1
ATOM 574 N N . GLU A 1 72 ? 5.545 -6.481 4.891 1.00 85.19 72 GLU A N 1
ATOM 575 C CA . GLU A 1 72 ? 5.817 -6.342 3.456 1.00 85.19 72 GLU A CA 1
ATOM 576 C C . GLU A 1 72 ? 4.747 -5.490 2.755 1.00 85.19 72 GLU A C 1
ATOM 578 O O . GLU A 1 72 ? 5.037 -4.682 1.867 1.00 85.19 72 GLU A O 1
ATOM 583 N N . ARG A 1 73 ? 3.477 -5.697 3.124 1.00 86.31 73 ARG A N 1
ATOM 584 C CA . ARG A 1 73 ? 2.336 -5.021 2.506 1.00 86.31 73 ARG A CA 1
ATOM 585 C C . ARG A 1 73 ? 1.100 -5.050 3.394 1.00 86.31 73 ARG A C 1
ATOM 587 O O . ARG A 1 73 ? 0.926 -5.959 4.199 1.00 86.31 73 ARG A O 1
ATOM 594 N N . VAL A 1 74 ? 0.212 -4.093 3.148 1.00 89.94 74 VAL A N 1
ATOM 595 C CA . VAL A 1 74 ? -1.141 -4.045 3.707 1.00 89.94 74 VAL A CA 1
ATOM 596 C C . VAL A 1 74 ? -2.134 -4.161 2.565 1.00 89.94 74 VAL A C 1
ATOM 598 O O . VAL A 1 74 ? -1.947 -3.560 1.503 1.00 89.94 74 VAL A O 1
ATOM 601 N N . THR A 1 75 ? -3.187 -4.935 2.783 1.00 88.38 75 THR A N 1
ATOM 602 C CA . THR A 1 75 ? -4.304 -5.073 1.851 1.00 88.38 75 THR A CA 1
ATOM 603 C C . THR A 1 75 ? -5.607 -4.691 2.535 1.00 88.38 75 THR A C 1
ATOM 605 O O . THR A 1 75 ? -5.768 -4.897 3.735 1.00 88.38 75 THR A O 1
ATOM 608 N N . TRP A 1 76 ? -6.532 -4.154 1.754 1.00 86.31 76 TRP A N 1
ATOM 609 C CA . TRP A 1 76 ? -7.884 -3.796 2.153 1.00 86.31 76 TRP A CA 1
ATOM 610 C C . TRP A 1 76 ? -8.839 -4.235 1.045 1.00 86.31 76 TRP A C 1
ATOM 612 O O . TRP A 1 76 ? -8.629 -3.829 -0.096 1.00 86.31 76 TRP A O 1
ATOM 622 N N . ASP A 1 77 ? -9.848 -5.053 1.357 1.00 83.12 77 ASP A N 1
ATOM 623 C CA . ASP A 1 77 ? -10.767 -5.642 0.364 1.00 83.12 77 ASP A CA 1
ATOM 624 C C . ASP A 1 77 ? -10.015 -6.219 -0.855 1.00 83.12 77 ASP A C 1
ATOM 626 O O . ASP A 1 77 ? -10.244 -5.829 -1.998 1.00 83.12 77 ASP A O 1
ATOM 630 N N . ASP A 1 78 ? -9.014 -7.071 -0.591 1.00 75.81 78 ASP A N 1
ATOM 631 C CA . ASP A 1 78 ? -8.096 -7.671 -1.578 1.00 75.81 78 ASP A CA 1
ATOM 632 C C . ASP A 1 78 ? -7.255 -6.689 -2.417 1.00 75.81 78 ASP A C 1
ATOM 634 O O . ASP A 1 78 ? -6.436 -7.099 -3.245 1.00 75.81 78 ASP A O 1
ATOM 638 N N . ARG A 1 79 ? -7.369 -5.383 -2.167 1.00 75.19 79 ARG A N 1
ATOM 639 C CA . ARG A 1 79 ? -6.579 -4.345 -2.825 1.00 75.19 79 ARG A CA 1
ATOM 640 C C . ARG A 1 79 ? -5.351 -4.005 -1.996 1.00 75.19 79 ARG A C 1
ATOM 642 O O . ARG A 1 79 ? -5.450 -3.689 -0.812 1.00 75.19 79 ARG A O 1
ATOM 649 N N . ARG A 1 80 ? -4.173 -3.999 -2.622 1.00 85.38 80 ARG A N 1
ATOM 650 C CA . ARG A 1 80 ? -2.954 -3.499 -1.978 1.00 85.38 80 ARG A CA 1
ATOM 651 C C . ARG A 1 80 ? -3.089 -2.002 -1.690 1.00 85.38 80 ARG A C 1
ATOM 653 O O . ARG A 1 80 ? -3.423 -1.219 -2.579 1.00 85.38 80 ARG A O 1
ATOM 660 N N . LEU A 1 81 ? -2.803 -1.611 -0.453 1.00 89.88 81 LEU A N 1
ATOM 661 C CA . LEU A 1 81 ? -2.721 -0.211 -0.060 1.00 89.88 81 LEU A CA 1
ATOM 662 C C . LEU A 1 81 ? -1.318 0.332 -0.334 1.00 89.88 81 LEU A C 1
ATOM 664 O O . LEU A 1 81 ? -0.317 -0.367 -0.147 1.00 89.88 81 LEU A O 1
ATOM 668 N N . ALA A 1 82 ? -1.251 1.590 -0.762 1.00 91.94 82 ALA A N 1
ATOM 669 C CA . ALA A 1 82 ? 0.017 2.290 -0.905 1.00 91.94 82 ALA A CA 1
ATOM 670 C C . ALA A 1 82 ? 0.534 2.721 0.481 1.00 91.94 82 ALA A C 1
ATOM 672 O O . ALA A 1 82 ? -0.258 3.241 1.275 1.00 91.94 82 ALA A O 1
ATOM 673 N N . PRO A 1 83 ? 1.827 2.523 0.791 1.00 94.19 83 PRO A N 1
ATOM 674 C CA . PRO A 1 83 ? 2.437 3.173 1.941 1.00 94.19 83 PRO A CA 1
ATOM 675 C C . PRO A 1 83 ? 2.516 4.682 1.686 1.00 94.19 83 PRO A C 1
ATOM 677 O O . PRO A 1 83 ? 2.868 5.105 0.586 1.00 94.19 83 PRO A O 1
ATOM 680 N N . ALA A 1 84 ? 2.211 5.474 2.705 1.00 95.19 84 ALA A N 1
ATOM 681 C CA . ALA A 1 84 ? 2.339 6.922 2.699 1.00 95.19 84 ALA A CA 1
ATOM 682 C C . ALA A 1 84 ? 2.933 7.399 4.028 1.00 95.19 84 ALA A C 1
ATOM 684 O O . ALA A 1 84 ? 2.701 6.815 5.090 1.00 95.19 84 ALA A O 1
ATOM 685 N N . THR A 1 85 ? 3.690 8.483 3.971 1.00 95.56 85 THR A N 1
ATOM 686 C CA . THR A 1 85 ? 4.159 9.208 5.152 1.00 95.56 85 THR A CA 1
ATOM 687 C C . THR A 1 85 ? 3.074 10.158 5.653 1.00 95.56 85 THR A C 1
ATOM 689 O O . THR A 1 85 ? 2.227 10.621 4.888 1.00 95.56 85 THR A O 1
ATOM 692 N N . ILE A 1 86 ? 3.115 10.520 6.936 1.00 95.25 86 ILE A N 1
ATOM 693 C CA . ILE A 1 86 ? 2.162 11.495 7.495 1.00 95.25 86 ILE A CA 1
ATOM 694 C C . ILE A 1 86 ? 2.242 12.842 6.768 1.00 95.25 86 ILE A C 1
ATOM 696 O O . ILE A 1 86 ? 1.216 13.465 6.526 1.00 95.25 86 ILE A O 1
ATOM 700 N N . ASN A 1 87 ? 3.435 13.260 6.340 1.00 95.69 87 ASN A N 1
ATOM 701 C CA . ASN A 1 87 ? 3.600 14.497 5.577 1.00 95.69 87 ASN A CA 1
ATOM 702 C C . ASN A 1 87 ? 2.898 14.440 4.213 1.00 95.69 87 ASN A C 1
ATOM 704 O O . ASN A 1 87 ? 2.296 15.429 3.806 1.00 95.69 87 ASN A O 1
ATOM 708 N N . GLU A 1 88 ? 2.948 13.301 3.517 1.00 96.12 88 GLU A N 1
ATOM 709 C CA . GLU A 1 88 ? 2.220 13.110 2.256 1.00 96.12 88 GLU A CA 1
ATOM 710 C C . GLU A 1 88 ? 0.708 13.117 2.483 1.00 96.12 88 GLU A C 1
ATOM 712 O O . GLU A 1 88 ? -0.016 13.753 1.717 1.00 96.12 88 GLU A O 1
ATOM 717 N N . LEU A 1 89 ? 0.236 12.476 3.559 1.00 95.44 89 LEU A N 1
ATOM 718 C CA . LEU A 1 89 ? -1.180 12.498 3.925 1.00 95.44 89 LEU A CA 1
ATOM 719 C C . LEU A 1 89 ? -1.651 13.916 4.263 1.00 95.44 89 LEU A C 1
ATOM 721 O O . LEU A 1 89 ? -2.658 14.354 3.722 1.00 95.44 89 LEU A O 1
ATOM 725 N N . MET A 1 90 ? -0.895 14.657 5.076 1.00 95.50 90 MET A N 1
ATOM 726 C CA . MET A 1 90 ? -1.188 16.052 5.424 1.00 95.50 90 MET A CA 1
ATOM 727 C C . MET A 1 90 ? -1.157 16.984 4.210 1.00 95.50 90 MET A C 1
ATOM 729 O O . MET A 1 90 ? -1.954 17.918 4.128 1.00 95.50 90 MET A O 1
ATOM 733 N N . ALA A 1 91 ? -0.228 16.760 3.278 1.00 96.06 91 ALA A N 1
ATOM 734 C CA . ALA A 1 91 ? -0.130 17.544 2.052 1.00 96.06 91 ALA A CA 1
ATOM 735 C C . ALA A 1 91 ? -1.303 17.271 1.100 1.00 96.06 91 ALA A C 1
ATOM 737 O O . ALA A 1 91 ? -1.772 18.193 0.433 1.00 96.06 91 ALA A O 1
ATOM 738 N N . ALA A 1 92 ? -1.774 16.023 1.038 1.00 94.25 92 ALA A N 1
ATOM 739 C CA . ALA A 1 92 ? -2.940 15.644 0.249 1.00 94.25 92 ALA A CA 1
ATOM 740 C C . ALA A 1 92 ? -4.255 16.114 0.894 1.00 94.25 92 ALA A C 1
ATOM 742 O O . ALA A 1 92 ? -5.165 16.549 0.188 1.00 94.25 92 ALA A O 1
ATOM 743 N N . ASP A 1 93 ? -4.351 16.029 2.222 1.00 95.06 93 ASP A N 1
ATOM 744 C CA . ASP A 1 93 ? -5.546 16.337 2.997 1.00 95.06 93 ASP A CA 1
ATOM 745 C C . ASP A 1 93 ? -5.194 16.812 4.419 1.00 95.06 93 ASP A C 1
ATOM 747 O O . ASP A 1 93 ? -4.736 16.051 5.272 1.00 95.06 93 ASP A O 1
ATOM 751 N N . GLY A 1 94 ? -5.485 18.080 4.721 1.00 94.94 94 GLY A N 1
ATOM 752 C CA . GLY A 1 94 ? -5.266 18.646 6.056 1.00 94.94 94 GLY A CA 1
ATOM 753 C C . GLY A 1 94 ? -6.137 18.025 7.157 1.00 94.94 94 GLY A C 1
ATOM 754 O O . GLY A 1 94 ? -5.840 18.210 8.335 1.00 94.94 94 GLY A O 1
ATOM 755 N N . LEU A 1 95 ? -7.195 17.290 6.797 1.00 94.75 95 LEU A N 1
ATOM 756 C CA . LEU A 1 95 ? -8.104 16.599 7.716 1.00 94.75 95 LEU A CA 1
ATOM 757 C C . LEU A 1 95 ? -7.963 15.071 7.655 1.00 94.75 95 LEU A C 1
ATOM 759 O O . LEU A 1 95 ? -8.842 14.363 8.158 1.00 94.75 95 LEU A O 1
ATOM 763 N N . TYR A 1 96 ? -6.851 14.560 7.108 1.00 94.00 96 TYR A N 1
ATOM 764 C CA . TYR A 1 96 ? -6.602 13.131 6.865 1.00 94.00 96 TYR A CA 1
ATOM 765 C C . TYR A 1 96 ? -6.892 12.207 8.064 1.00 94.00 96 TYR A C 1
ATOM 767 O O . TYR A 1 96 ? -7.201 11.030 7.876 1.00 94.00 96 TYR A O 1
ATOM 775 N N . GLU A 1 97 ? -6.810 12.719 9.296 1.00 93.62 97 GLU A N 1
ATOM 776 C CA . GLU A 1 97 ? -7.091 11.979 10.531 1.00 93.62 97 GLU A CA 1
ATOM 777 C C . GLU A 1 97 ? -8.565 11.625 10.734 1.00 93.62 97 GLU A C 1
ATOM 779 O O . GLU A 1 97 ? -8.866 10.716 11.504 1.00 93.62 97 GLU A O 1
ATOM 784 N N . THR A 1 98 ? -9.471 12.355 10.085 1.00 93.31 98 THR A N 1
ATOM 785 C CA . THR A 1 98 ? -10.928 12.244 10.269 1.00 93.31 98 THR A CA 1
ATOM 786 C C . THR A 1 98 ? -11.685 12.062 8.961 1.00 93.31 98 THR A C 1
ATOM 788 O O . THR A 1 98 ? -12.859 11.690 8.980 1.00 93.31 98 THR A O 1
ATOM 791 N N . THR A 1 99 ? -11.029 12.302 7.824 1.00 93.25 99 THR A N 1
ATOM 792 C CA . THR A 1 99 ? -11.629 12.146 6.503 1.00 93.25 99 THR A CA 1
ATOM 793 C C . THR A 1 99 ? -12.151 10.731 6.311 1.00 93.25 99 THR A C 1
ATOM 795 O O . THR A 1 99 ? -11.457 9.739 6.540 1.00 93.25 99 THR A O 1
ATOM 798 N N . THR A 1 100 ? -13.401 10.639 5.870 1.00 92.31 100 THR A N 1
ATOM 799 C CA . THR A 1 100 ? -14.077 9.369 5.618 1.00 92.31 100 THR A CA 1
ATOM 800 C C . THR A 1 100 ? -14.042 9.008 4.137 1.00 92.31 100 THR A C 1
ATOM 802 O O . THR A 1 100 ? -13.898 9.876 3.276 1.00 92.31 100 THR A O 1
ATOM 805 N N . GLY A 1 101 ? -14.154 7.718 3.831 1.00 88.88 101 GLY A N 1
ATOM 806 C CA . GLY A 1 101 ? -14.217 7.226 2.457 1.00 88.88 101 GLY A CA 1
ATOM 807 C C . GLY A 1 101 ? -13.628 5.831 2.294 1.00 88.88 101 GLY A C 1
ATOM 808 O O . GLY A 1 101 ? -13.347 5.135 3.269 1.00 88.88 101 GLY A O 1
ATOM 809 N N . THR A 1 102 ? -13.441 5.430 1.038 1.00 88.31 102 THR A N 1
ATOM 810 C CA . THR A 1 102 ? -12.731 4.196 0.689 1.00 88.31 102 THR A CA 1
ATOM 811 C C . THR A 1 102 ? -11.276 4.295 1.132 1.00 88.31 102 THR A C 1
ATOM 813 O O . THR A 1 102 ? -10.622 5.297 0.853 1.00 88.31 102 THR A O 1
ATOM 816 N N . VAL A 1 103 ? -10.768 3.257 1.801 1.00 91.44 103 VAL A N 1
ATOM 817 C CA . VAL A 1 103 ? -9.382 3.222 2.283 1.00 91.44 103 VAL A CA 1
ATOM 818 C C . VAL A 1 103 ? -8.428 3.251 1.095 1.00 91.44 103 VAL A C 1
ATOM 820 O O . VAL A 1 103 ? -8.476 2.376 0.225 1.00 91.44 103 VAL A O 1
ATOM 823 N N . GLU A 1 104 ? -7.549 4.249 1.059 1.00 90.81 104 GLU A N 1
ATOM 824 C CA . GLU A 1 104 ? -6.686 4.513 -0.098 1.00 90.81 104 GLU A CA 1
ATOM 825 C C . GLU A 1 104 ? -5.222 4.143 0.143 1.00 90.81 104 GLU A C 1
ATOM 827 O O . GLU A 1 104 ? -4.600 3.516 -0.721 1.00 90.81 104 GLU A O 1
ATOM 832 N N . ALA A 1 105 ? -4.709 4.465 1.328 1.00 94.31 105 ALA A N 1
ATOM 833 C CA . ALA A 1 105 ? -3.313 4.295 1.716 1.00 94.31 105 ALA A CA 1
ATOM 834 C C . ALA A 1 105 ? -3.196 3.929 3.203 1.00 94.31 105 ALA A C 1
ATOM 836 O O . ALA A 1 105 ? -4.190 3.923 3.936 1.00 94.31 105 ALA A O 1
ATOM 837 N N . TYR A 1 106 ? -1.979 3.638 3.657 1.00 95.38 106 TYR A N 1
ATOM 838 C CA . TYR A 1 106 ? -1.671 3.454 5.073 1.00 95.38 106 TYR A CA 1
ATOM 839 C C . TYR A 1 106 ? -0.387 4.184 5.469 1.00 95.38 106 TYR A C 1
ATOM 841 O O . TYR A 1 106 ? 0.503 4.366 4.644 1.00 95.38 106 TYR A O 1
ATOM 849 N N . ALA A 1 107 ? -0.275 4.544 6.744 1.00 95.19 107 ALA A N 1
ATOM 850 C CA . ALA 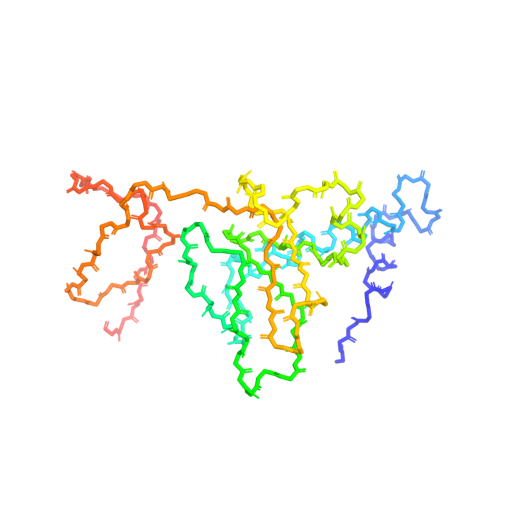A 1 107 ? 0.931 5.099 7.345 1.00 95.19 107 ALA A CA 1
ATOM 851 C C . ALA A 1 107 ? 1.327 4.289 8.586 1.00 95.19 107 ALA A C 1
ATOM 853 O O . ALA A 1 107 ? 0.472 3.836 9.346 1.00 95.19 107 ALA A O 1
ATOM 854 N N . LEU A 1 108 ? 2.631 4.097 8.775 1.00 92.75 108 LEU A N 1
ATOM 855 C CA . LEU A 1 108 ? 3.220 3.479 9.973 1.00 92.75 108 LEU A CA 1
ATOM 856 C C . LEU A 1 108 ? 3.935 4.494 10.872 1.00 92.75 108 LEU A C 1
ATOM 858 O O . LEU A 1 108 ? 4.359 4.169 11.978 1.00 92.75 108 LEU A O 1
ATOM 862 N N . GLU A 1 109 ? 4.128 5.710 10.374 1.00 89.88 109 GLU A N 1
ATOM 863 C CA . GLU A 1 109 ? 4.899 6.748 11.046 1.00 89.88 109 GLU A CA 1
ATOM 864 C C . GLU A 1 109 ? 3.971 7.729 11.774 1.00 89.88 109 GLU A C 1
ATOM 866 O O . GLU A 1 109 ? 2.798 7.859 11.439 1.00 89.88 109 GLU A O 1
ATOM 871 N N . GLY A 1 110 ? 4.499 8.437 12.776 1.00 87.31 110 GLY A N 1
ATOM 872 C CA . GLY A 1 110 ? 3.816 9.542 13.465 1.00 87.31 110 GLY A CA 1
ATOM 873 C C . GLY A 1 110 ? 2.937 9.150 14.657 1.00 87.31 110 GLY A C 1
ATOM 874 O O . GLY A 1 110 ? 3.006 9.817 15.685 1.00 87.31 110 GLY A O 1
ATOM 875 N N . ASP A 1 111 ? 2.185 8.051 14.577 1.00 89.56 111 ASP A N 1
ATOM 876 C CA . ASP A 1 111 ? 1.244 7.647 15.643 1.00 89.56 111 ASP A CA 1
ATOM 877 C C . ASP A 1 111 ? 1.848 6.726 16.716 1.00 89.56 111 ASP A C 1
ATOM 879 O O . ASP A 1 111 ? 1.225 6.449 17.743 1.00 89.56 111 ASP A O 1
ATOM 883 N N . GLY A 1 112 ? 3.068 6.238 16.482 1.00 89.50 112 GLY A N 1
ATOM 884 C CA . GLY A 1 112 ? 3.814 5.360 17.382 1.00 89.50 112 GLY A CA 1
ATOM 885 C C . GLY A 1 112 ? 4.420 4.153 16.665 1.00 89.50 112 GLY A C 1
ATOM 886 O O . GLY A 1 112 ? 3.971 3.753 15.599 1.00 89.50 112 GLY A O 1
ATOM 887 N N . LEU A 1 113 ? 5.427 3.530 17.285 1.00 84.00 113 LEU A N 1
ATOM 888 C CA . LEU A 1 113 ? 6.239 2.440 16.707 1.00 84.00 113 LEU A CA 1
ATOM 889 C C . LEU A 1 113 ? 5.462 1.174 16.288 1.00 84.00 113 LEU A C 1
ATOM 891 O O . LEU A 1 113 ? 6.013 0.336 15.582 1.00 84.00 113 LEU A O 1
ATOM 895 N N . ARG A 1 114 ? 4.213 1.009 16.737 1.00 88.56 114 ARG A N 1
ATOM 896 C CA . ARG A 1 114 ? 3.356 -0.160 16.459 1.00 88.56 114 ARG A CA 1
ATOM 897 C C . ARG A 1 114 ? 1.932 0.228 16.089 1.00 88.56 114 ARG A C 1
ATOM 899 O O . ARG A 1 114 ? 0.991 -0.517 16.349 1.00 88.56 114 ARG A O 1
ATOM 906 N N . LYS A 1 115 ? 1.765 1.415 15.515 1.00 92.88 115 LYS A N 1
ATOM 907 C CA . LYS A 1 115 ? 0.463 1.894 15.069 1.00 92.88 115 LYS A CA 1
ATOM 908 C C . LYS A 1 115 ? 0.423 1.894 13.552 1.00 92.88 115 LYS A C 1
ATOM 910 O O . LYS A 1 115 ? 1.292 2.453 12.894 1.00 92.88 115 LYS A O 1
ATOM 915 N N . LEU A 1 116 ? -0.604 1.254 13.012 1.00 93.94 116 LEU A N 1
ATOM 916 C CA . LEU A 1 116 ? -0.964 1.346 11.609 1.00 93.94 116 LEU A CA 1
ATOM 917 C C . LEU A 1 116 ? -2.132 2.317 11.482 1.00 93.94 116 LEU A C 1
ATOM 919 O O . LEU A 1 116 ? -3.197 2.085 12.055 1.00 93.94 116 LEU A O 1
ATOM 923 N N . ARG A 1 117 ? -1.950 3.381 10.707 1.00 94.62 117 ARG A N 1
ATOM 924 C CA . ARG A 1 117 ? -3.014 4.305 10.327 1.00 94.62 117 ARG A CA 1
ATOM 925 C C . ARG A 1 117 ? -3.504 3.991 8.924 1.00 94.62 117 ARG A C 1
ATOM 927 O O . ARG A 1 117 ? -2.706 3.873 8.002 1.00 94.62 117 ARG A O 1
ATOM 934 N N . LYS A 1 118 ? -4.818 3.946 8.740 1.00 93.62 118 LYS A N 1
ATOM 935 C CA . LYS A 1 118 ? -5.455 3.977 7.419 1.00 93.62 118 LYS A CA 1
ATOM 936 C C . LYS A 1 118 ? -5.708 5.420 6.994 1.00 93.62 118 LYS A C 1
ATOM 938 O O . LYS A 1 118 ? -6.164 6.228 7.803 1.00 93.62 118 LYS A O 1
ATOM 943 N N . TYR A 1 119 ? -5.459 5.723 5.726 1.00 93.81 119 TYR A N 1
ATOM 944 C CA . TYR A 1 119 ? -5.905 6.964 5.107 1.00 93.81 119 TYR A CA 1
ATOM 945 C C . TYR A 1 119 ? -7.285 6.766 4.484 1.00 93.81 119 TYR A C 1
ATOM 947 O O . TYR A 1 119 ? -7.483 5.842 3.687 1.00 93.81 119 TYR A O 1
ATOM 955 N N . ARG A 1 120 ? -8.197 7.671 4.857 1.00 91.31 120 ARG A N 1
ATOM 956 C CA . ARG A 1 120 ? -9.655 7.570 4.736 1.00 91.31 120 ARG A CA 1
ATOM 957 C C . ARG A 1 120 ? -10.249 6.478 5.614 1.00 91.31 120 ARG A C 1
ATOM 959 O O . ARG A 1 120 ? -9.830 5.322 5.603 1.00 91.31 120 ARG A O 1
ATOM 966 N N . ILE A 1 121 ? -11.235 6.874 6.407 1.00 91.12 121 ILE A N 1
ATOM 967 C CA . ILE A 1 121 ? -11.871 6.004 7.385 1.00 91.12 121 ILE A CA 1
ATOM 968 C C . ILE A 1 121 ? -13.181 5.481 6.795 1.00 91.12 121 ILE A C 1
ATOM 970 O O . ILE A 1 121 ? -14.045 6.289 6.434 1.00 91.12 121 ILE A O 1
ATOM 974 N N . PRO A 1 122 ? -13.372 4.155 6.710 1.00 87.69 122 PRO A N 1
ATOM 975 C CA . PRO A 1 122 ? -14.645 3.617 6.277 1.00 87.69 122 PRO A CA 1
ATOM 976 C C . PRO A 1 122 ? -15.708 3.987 7.315 1.00 87.69 122 PRO A C 1
ATOM 978 O O . PRO A 1 122 ? -15.563 3.723 8.515 1.00 87.69 122 PRO A O 1
ATOM 981 N N . THR A 1 123 ? -16.783 4.621 6.855 1.00 83.62 123 THR A N 1
ATOM 982 C CA . THR A 1 123 ? -17.979 4.810 7.675 1.00 83.62 123 THR A CA 1
ATOM 983 C C . THR A 1 123 ? -18.621 3.457 7.938 1.00 83.62 123 THR A C 1
ATOM 985 O O . THR A 1 123 ? -18.522 2.554 7.108 1.00 83.62 123 THR A O 1
ATOM 988 N N . ALA A 1 124 ? -19.314 3.316 9.067 1.00 72.06 124 ALA A N 1
ATOM 989 C CA . ALA A 1 124 ? -20.077 2.107 9.353 1.00 72.06 124 ALA A CA 1
ATOM 990 C C . ALA A 1 124 ? -21.097 1.843 8.236 1.00 72.06 124 ALA A C 1
ATOM 992 O O . ALA A 1 124 ? -22.140 2.493 8.177 1.00 72.06 124 ALA A O 1
ATOM 993 N N . ASN A 1 125 ? -20.809 0.877 7.366 1.00 55.16 125 ASN A N 1
ATOM 994 C CA . ASN A 1 125 ? -21.847 0.250 6.565 1.00 55.16 125 ASN A CA 1
ATOM 995 C C . ASN A 1 125 ? -22.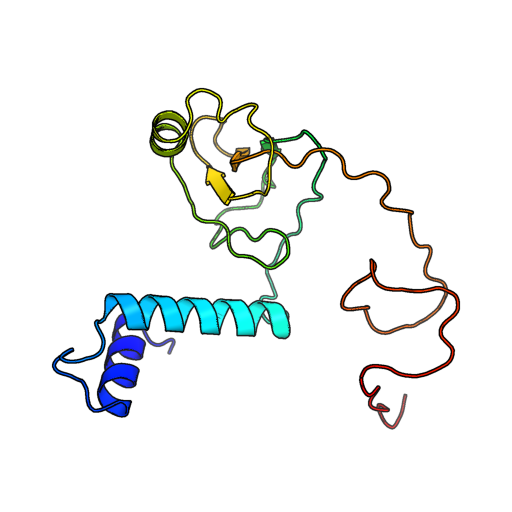697 -0.593 7.524 1.00 55.16 125 ASN A C 1
ATOM 997 O O . ASN A 1 125 ? -22.172 -1.367 8.325 1.00 55.16 125 ASN A O 1
ATOM 1001 N N . ALA A 1 126 ? -24.013 -0.383 7.509 1.00 42.00 126 ALA A N 1
ATOM 1002 C CA . ALA A 1 126 ? -24.936 -1.083 8.390 1.00 42.00 126 ALA A CA 1
ATOM 1003 C C . ALA A 1 126 ? -24.845 -2.610 8.187 1.00 42.00 126 ALA A C 1
ATOM 1005 O O . ALA A 1 126 ? -25.053 -3.098 7.084 1.00 42.00 126 ALA A O 1
ATOM 1006 N N . SER A 1 127 ? -24.627 -3.340 9.286 1.00 44.81 127 SER A N 1
ATOM 1007 C CA . SER A 1 127 ? -24.753 -4.800 9.438 1.00 44.81 127 SER A CA 1
ATOM 1008 C C . SER A 1 127 ? -23.760 -5.694 8.684 1.00 44.81 127 SER A C 1
ATOM 1010 O O . SER A 1 127 ? -24.021 -6.129 7.568 1.00 44.81 127 SER A O 1
ATOM 1012 N N . SER A 1 128 ? -22.734 -6.172 9.392 1.00 43.44 128 SER A N 1
ATOM 1013 C CA . SER A 1 128 ? -22.328 -7.573 9.246 1.00 43.44 128 SER A CA 1
ATOM 1014 C C . SER A 1 128 ? -23.238 -8.420 10.144 1.00 43.44 128 SER A C 1
ATOM 1016 O O . SER A 1 128 ? -23.095 -8.480 11.364 1.00 43.44 128 SER A O 1
ATOM 1018 N N . THR A 1 129 ? -24.257 -9.037 9.552 1.00 41.03 129 THR A N 1
ATOM 1019 C CA . THR A 1 129 ? -25.002 -10.115 10.207 1.00 41.03 129 THR A CA 1
ATOM 1020 C C . THR A 1 129 ? -24.022 -11.258 10.470 1.00 41.03 129 THR A C 1
ATOM 1022 O O . THR A 1 129 ? -23.381 -11.761 9.552 1.00 41.03 129 THR A O 1
ATOM 1025 N N . ALA A 1 130 ? -23.859 -11.650 11.734 1.00 43.22 130 ALA A N 1
ATOM 1026 C CA . ALA A 1 130 ? -23.034 -12.796 12.098 1.00 43.22 130 ALA A CA 1
ATOM 1027 C C . ALA A 1 130 ? -23.624 -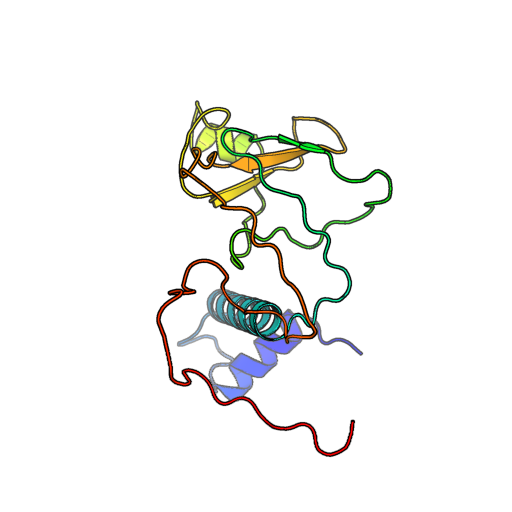14.075 11.473 1.00 43.22 130 ALA A C 1
ATOM 1029 O O . ALA A 1 130 ? -24.741 -14.473 11.805 1.00 43.22 130 ALA A O 1
ATOM 1030 N N . ILE A 1 131 ? -22.886 -14.713 10.564 1.00 48.44 131 ILE A N 1
ATOM 1031 C CA . ILE A 1 131 ? -23.282 -15.973 9.924 1.00 48.44 131 ILE A CA 1
ATOM 1032 C C . ILE A 1 131 ? -22.793 -17.133 10.803 1.00 48.44 131 ILE A C 1
ATOM 1034 O O . ILE A 1 131 ? -21.590 -17.340 10.959 1.00 48.44 131 ILE A O 1
ATOM 1038 N N . ALA A 1 132 ? -23.720 -17.899 11.384 1.00 40.19 132 ALA A N 1
ATOM 1039 C CA . ALA A 1 132 ? -23.413 -19.143 12.088 1.00 40.19 132 ALA A CA 1
ATOM 1040 C C . ALA A 1 132 ? -23.391 -20.312 11.088 1.00 40.19 132 ALA A C 1
ATOM 1042 O O . ALA A 1 132 ? -24.432 -20.730 10.583 1.00 40.19 132 ALA A O 1
ATOM 1043 N N . VAL A 1 133 ? -22.204 -20.846 10.794 1.00 46.50 133 VAL A N 1
ATOM 1044 C CA . VAL A 1 133 ? -22.033 -22.001 9.898 1.00 46.50 133 VAL A CA 1
ATOM 1045 C C . VAL A 1 133 ? -22.155 -23.295 10.707 1.00 46.50 133 VAL A C 1
ATOM 1047 O O . VAL A 1 133 ? -21.378 -23.523 11.630 1.00 46.50 133 VAL A O 1
ATOM 1050 N N . THR A 1 134 ? -23.114 -24.160 10.359 1.00 40.62 134 THR A N 1
ATOM 1051 C CA . THR A 1 134 ? -23.236 -25.517 10.926 1.00 40.62 134 THR A CA 1
ATOM 1052 C C . THR A 1 134 ? -22.963 -26.548 9.827 1.00 40.62 134 THR A C 1
ATOM 1054 O O . THR A 1 134 ? -23.749 -26.669 8.890 1.00 40.62 134 THR A O 1
ATOM 1057 N N . GLY A 1 135 ? -21.848 -27.279 9.930 1.00 53.56 135 GLY A N 1
ATOM 1058 C CA . GLY A 1 135 ? -21.432 -28.327 8.982 1.00 53.56 135 GLY A CA 1
ATOM 1059 C C . GLY A 1 135 ? -20.074 -28.068 8.314 1.00 53.56 135 GLY A C 1
ATOM 1060 O O . GLY A 1 135 ? -19.441 -27.042 8.548 1.00 53.56 135 GLY A O 1
ATOM 1061 N N . THR A 1 136 ? -19.616 -29.011 7.488 1.00 44.25 136 THR A N 1
ATOM 1062 C CA . THR A 1 136 ? -18.329 -28.953 6.773 1.00 44.25 136 THR A CA 1
ATOM 1063 C C . THR A 1 136 ? -18.542 -28.455 5.343 1.00 44.25 136 THR A C 1
ATOM 1065 O O . THR A 1 136 ? -18.935 -29.217 4.464 1.00 44.25 136 THR A O 1
ATOM 1068 N N . TRP A 1 137 ? -18.280 -27.168 5.110 1.00 42.41 137 TRP A N 1
ATOM 1069 C CA . TRP A 1 137 ? -18.322 -26.540 3.786 1.00 42.41 137 TRP A CA 1
ATOM 1070 C C . TRP A 1 137 ? -16.956 -25.948 3.430 1.00 42.41 137 TRP A C 1
ATOM 1072 O O . TRP A 1 137 ? -16.185 -25.567 4.311 1.00 42.41 137 TRP A O 1
ATOM 1082 N N . GLY A 1 138 ? -16.652 -25.868 2.132 1.00 46.78 138 GLY A N 1
ATOM 1083 C CA . GLY A 1 138 ? -15.522 -25.080 1.641 1.00 46.78 138 GLY A CA 1
ATOM 1084 C C . GLY A 1 138 ? -15.752 -23.587 1.893 1.00 46.78 138 GLY A C 1
ATOM 1085 O O . GLY A 1 138 ? -16.890 -23.123 1.839 1.00 46.78 138 GLY A O 1
ATOM 1086 N N . ALA A 1 139 ? -14.678 -22.848 2.180 1.00 46.25 139 ALA A N 1
ATOM 1087 C CA . ALA A 1 139 ? -14.743 -21.421 2.487 1.00 46.25 139 ALA A CA 1
ATOM 1088 C C . ALA A 1 139 ? -15.382 -20.631 1.320 1.00 46.25 139 ALA A C 1
ATOM 1090 O O . ALA A 1 139 ? -14.878 -20.711 0.193 1.00 46.25 139 ALA A O 1
ATOM 1091 N N . PRO A 1 140 ? -16.482 -19.889 1.544 1.00 47.56 140 PRO A N 1
ATOM 1092 C CA . PRO A 1 140 ? -17.078 -19.052 0.508 1.00 47.56 140 PRO A CA 1
ATOM 1093 C C . PRO A 1 140 ? -16.144 -17.886 0.160 1.00 47.56 140 PRO A C 1
ATOM 1095 O O . PRO A 1 140 ? -15.535 -17.290 1.044 1.00 47.56 140 PRO A O 1
ATOM 1098 N N . ARG A 1 141 ? -16.029 -17.567 -1.137 1.00 45.03 141 ARG A N 1
ATOM 1099 C CA . ARG A 1 141 ? -15.193 -16.455 -1.632 1.00 45.03 141 ARG A CA 1
ATOM 1100 C C . ARG A 1 141 ? -15.805 -15.071 -1.389 1.00 45.03 141 ARG A C 1
ATOM 1102 O O . ARG A 1 141 ? -15.083 -14.090 -1.454 1.00 45.03 141 ARG A O 1
ATOM 1109 N N . ASP A 1 142 ? -17.107 -15.003 -1.120 1.00 43.50 142 ASP A N 1
ATOM 1110 C CA . ASP A 1 142 ? -17.829 -13.776 -0.785 1.00 43.50 142 ASP A CA 1
ATOM 1111 C C . ASP A 1 142 ? -19.069 -14.139 0.051 1.00 43.50 142 ASP A C 1
ATOM 1113 O O . ASP A 1 142 ? -19.894 -14.955 -0.361 1.00 43.50 142 ASP A O 1
ATOM 1117 N N . LEU A 1 143 ? -19.162 -13.577 1.257 1.00 49.47 143 LEU A N 1
ATOM 1118 C CA . LEU A 1 143 ? -20.265 -13.800 2.200 1.00 49.47 143 LEU A CA 1
ATOM 1119 C C . LEU A 1 143 ? -21.439 -12.839 1.962 1.00 49.47 143 LEU A C 1
ATOM 1121 O O . LEU A 1 143 ? -22.525 -13.060 2.493 1.00 49.47 143 LEU A O 1
ATOM 1125 N N . THR A 1 144 ? -21.236 -11.778 1.178 1.00 50.22 144 THR A N 1
ATOM 1126 C CA . THR A 1 144 ? -22.216 -10.699 0.986 1.00 50.22 144 THR A CA 1
ATOM 1127 C C . THR A 1 144 ? -23.194 -10.952 -0.162 1.00 50.22 144 THR A C 1
ATOM 1129 O O . THR A 1 144 ? -24.253 -10.329 -0.208 1.00 50.22 144 THR A O 1
ATOM 1132 N N . SER A 1 145 ? -22.895 -11.909 -1.047 1.00 47.38 145 SER A N 1
ATOM 1133 C CA . SER A 1 145 ? -23.750 -12.310 -2.176 1.00 47.38 145 SER A CA 1
ATOM 1134 C C . SER A 1 145 ? -24.554 -13.597 -1.940 1.00 47.38 145 SER A C 1
ATOM 1136 O O . SER A 1 145 ? -25.184 -14.116 -2.865 1.00 47.38 145 SER A O 1
ATOM 1138 N N . MET A 1 146 ? -24.580 -14.118 -0.708 1.00 46.69 146 MET A N 1
ATOM 1139 C CA . MET A 1 146 ? -25.393 -15.287 -0.358 1.00 46.69 146 MET A CA 1
ATOM 1140 C C . MET A 1 146 ? -26.878 -14.918 -0.247 1.00 46.69 146 MET A C 1
ATOM 1142 O O . MET A 1 146 ? -27.362 -14.517 0.809 1.00 46.69 146 MET A O 1
ATOM 1146 N N . ASP A 1 147 ? -27.620 -15.085 -1.341 1.00 48.19 147 ASP A N 1
ATOM 1147 C CA . ASP A 1 147 ? -29.083 -15.081 -1.316 1.00 48.19 147 ASP A CA 1
ATOM 1148 C C . ASP A 1 147 ? -29.586 -16.396 -0.670 1.00 48.19 147 ASP A C 1
ATOM 1150 O O . ASP A 1 147 ? -29.273 -17.486 -1.165 1.00 48.19 147 ASP A O 1
ATOM 1154 N N . PRO A 1 148 ? -30.364 -16.336 0.431 1.00 49.72 148 PRO A N 1
ATOM 1155 C CA . PRO A 1 148 ? -30.836 -17.517 1.156 1.00 49.72 148 PRO A CA 1
ATOM 1156 C C . PRO A 1 148 ? -31.861 -18.367 0.382 1.00 49.72 148 PRO A C 1
ATOM 1158 O O . PRO A 1 148 ? -32.308 -19.392 0.898 1.00 49.72 148 PRO A O 1
ATOM 1161 N N . THR A 1 149 ? -32.262 -17.961 -0.828 1.00 44.19 149 THR A N 1
ATOM 1162 C CA . THR A 1 149 ? -33.316 -18.623 -1.615 1.00 44.19 149 THR A CA 1
ATOM 1163 C C . THR A 1 149 ? -32.827 -19.352 -2.871 1.00 44.19 149 THR A C 1
ATOM 1165 O O . THR A 1 149 ? -33.631 -19.948 -3.592 1.00 44.19 149 THR A O 1
ATOM 1168 N N . VAL A 1 150 ? -31.520 -19.365 -3.146 1.00 42.19 150 VAL A N 1
ATOM 1169 C CA . VAL A 1 150 ? -30.991 -19.906 -4.407 1.00 42.19 150 VAL A CA 1
ATOM 1170 C C . VAL A 1 150 ? -30.858 -21.431 -4.362 1.00 42.19 150 VAL A C 1
ATOM 1172 O O . VAL A 1 150 ? -29.993 -21.990 -3.692 1.00 42.19 150 VAL A O 1
ATOM 1175 N N . VAL A 1 151 ? -31.691 -22.116 -5.151 1.00 40.00 151 VAL A N 1
ATOM 1176 C CA . VAL A 1 151 ? -31.535 -23.536 -5.501 1.00 40.00 151 VAL A CA 1
ATOM 1177 C C . VAL A 1 151 ? -30.912 -23.619 -6.896 1.00 40.00 151 VAL A C 1
ATOM 1179 O O . VAL A 1 151 ? -31.595 -23.470 -7.906 1.00 40.00 151 VAL A O 1
ATOM 1182 N N . GLY A 1 152 ? -29.599 -23.837 -6.953 1.00 38.72 152 GLY A N 1
ATOM 1183 C CA . GLY A 1 152 ? -28.841 -23.985 -8.198 1.00 38.72 152 GLY A CA 1
ATOM 1184 C C . GLY A 1 152 ? -27.393 -23.517 -8.058 1.00 38.72 152 GLY A C 1
ATOM 1185 O O . GLY A 1 152 ? -27.070 -22.706 -7.198 1.00 38.72 152 GLY A O 1
ATOM 1186 N N . THR A 1 153 ? -26.498 -24.048 -8.891 1.00 34.28 153 THR A N 1
ATOM 1187 C CA . THR A 1 153 ? -25.053 -23.788 -8.799 1.00 34.28 153 THR A CA 1
ATOM 1188 C C . THR A 1 153 ? -24.616 -22.621 -9.678 1.00 34.28 153 THR A C 1
ATOM 1190 O O . THR A 1 153 ? -24.758 -22.690 -10.899 1.00 34.28 153 THR A O 1
ATOM 1193 N N . TRP A 1 154 ? -23.962 -21.625 -9.078 1.00 30.45 154 TRP A N 1
ATOM 1194 C CA . TRP A 1 154 ? -22.956 -20.809 -9.759 1.00 30.45 154 TRP A CA 1
ATOM 1195 C C . TRP A 1 154 ? -21.566 -21.219 -9.264 1.00 30.45 154 TRP A C 1
ATOM 1197 O O . TRP A 1 154 ? -21.309 -21.231 -8.065 1.00 30.45 154 TRP A O 1
ATOM 1207 N N . GLY A 1 155 ? -20.681 -21.563 -10.205 1.00 31.38 155 GLY A N 1
ATOM 1208 C CA . GLY A 1 155 ? -19.285 -21.936 -9.950 1.00 31.38 155 GLY A CA 1
ATOM 1209 C C . GLY A 1 155 ? -19.109 -23.417 -9.607 1.00 31.38 155 GLY A C 1
ATOM 1210 O O . GLY A 1 155 ? -19.468 -23.871 -8.530 1.00 31.38 155 GLY A O 1
ATOM 1211 N N . ILE A 1 156 ? -18.567 -24.189 -10.549 1.00 31.73 156 ILE A N 1
ATOM 1212 C CA . ILE A 1 156 ? -18.474 -25.655 -10.500 1.00 31.73 156 ILE A CA 1
ATOM 1213 C C . ILE A 1 156 ? -17.743 -26.130 -9.231 1.00 31.73 156 ILE A C 1
ATOM 1215 O O . ILE A 1 156 ? -16.525 -25.989 -9.115 1.00 31.73 156 ILE A O 1
ATOM 1219 N N . ALA A 1 157 ? -18.476 -26.773 -8.320 1.00 35.66 157 ALA A N 1
ATOM 1220 C CA . ALA A 1 157 ? -17.894 -27.620 -7.289 1.00 35.66 157 ALA A CA 1
ATOM 1221 C C . ALA A 1 157 ? -17.269 -28.854 -7.959 1.00 35.66 157 ALA A C 1
ATOM 1223 O O . ALA A 1 157 ? -17.940 -29.590 -8.686 1.00 35.66 157 ALA A O 1
ATOM 1224 N N . ARG A 1 158 ? -15.975 -29.089 -7.729 1.00 36.00 158 ARG A N 1
ATOM 1225 C CA . ARG A 1 158 ? -15.316 -30.333 -8.137 1.00 36.00 158 ARG A CA 1
ATOM 1226 C C . ARG A 1 158 ? -15.425 -31.324 -6.985 1.00 36.00 158 ARG A C 1
ATOM 1228 O O . ARG A 1 158 ? -14.986 -31.019 -5.881 1.00 36.00 158 ARG A O 1
ATOM 1235 N N . ALA A 1 159 ? -15.985 -32.502 -7.243 1.00 35.56 159 ALA A N 1
ATOM 1236 C CA . ALA A 1 159 ? -15.914 -33.605 -6.293 1.00 35.56 159 ALA A CA 1
ATOM 1237 C C . ALA A 1 159 ? -14.440 -33.940 -6.016 1.00 35.56 159 ALA A C 1
ATOM 1239 O O . ALA A 1 159 ? -13.657 -34.084 -6.959 1.00 35.56 159 ALA A O 1
ATOM 1240 N N . VAL A 1 160 ? -14.068 -34.075 -4.742 1.00 44.19 160 VAL A N 1
ATOM 1241 C CA . VAL A 1 160 ? -12.841 -34.775 -4.352 1.00 44.19 160 VAL A CA 1
ATOM 1242 C C . VAL A 1 160 ? -13.215 -36.253 -4.269 1.00 44.19 160 VAL A C 1
ATOM 1244 O O . VAL A 1 160 ? -14.030 -36.612 -3.421 1.00 44.19 160 VAL A O 1
ATOM 1247 N N . PRO A 1 161 ? -12.704 -37.130 -5.150 1.00 32.09 161 PRO A N 1
ATOM 1248 C CA . PRO A 1 161 ? -12.966 -38.551 -5.012 1.00 32.09 161 PRO A CA 1
ATOM 1249 C C . PRO A 1 161 ? -12.248 -39.068 -3.759 1.00 32.09 161 PRO A C 1
ATOM 1251 O O . PRO A 1 161 ? -11.019 -39.048 -3.709 1.00 32.09 161 PRO A O 1
ATOM 1254 N N . GLY A 1 162 ? -13.011 -39.563 -2.781 1.00 46.88 162 GLY A N 1
ATOM 1255 C CA . GLY A 1 162 ? -12.512 -40.543 -1.813 1.00 46.88 162 GLY A CA 1
ATOM 1256 C C . GLY A 1 162 ? -12.305 -40.122 -0.357 1.00 46.88 162 GLY A C 1
ATOM 1257 O O . GLY A 1 162 ? -11.498 -40.783 0.288 1.00 46.88 162 GLY A O 1
ATOM 1258 N N . TRP A 1 163 ? -13.015 -39.121 0.175 1.00 44.16 163 TRP A N 1
ATOM 1259 C CA . TRP A 1 163 ? -13.152 -38.931 1.630 1.00 44.16 163 TRP A CA 1
ATOM 1260 C C . TRP A 1 163 ? -14.566 -38.485 1.988 1.00 44.16 163 TRP A C 1
ATOM 1262 O O . TRP A 1 163 ? -15.047 -37.529 1.339 1.00 44.16 163 TRP A O 1
#

Sequence (163 aa):
MAKSRLTLQTQVLRRLGDTAQSIWTGAEIDVYLQEGYDLLTAATGILWDQRYLNDVANQALYDLPDDLWEMERVTWDDRRLAPATINELMAADGLYETTTGTVEAYALEGDGLRKLRKYRIPTANASSTAIAVTGTWGAPRDLTSMDPTVVGTWGIARAVPGW